Protein AF-A0A3N5XDF2-F1 (afdb_monomer_lite)

Structure (mmCIF, N/CA/C/O backbone):
data_AF-A0A3N5XDF2-F1
#
_entry.id   AF-A0A3N5XDF2-F1
#
loop_
_atom_site.group_PDB
_atom_site.id
_atom_site.type_symbol
_atom_site.label_atom_id
_atom_site.label_alt_id
_atom_site.label_comp_id
_atom_site.label_asym_id
_atom_site.label_entity_id
_atom_site.label_seq_id
_atom_site.pdbx_PDB_ins_code
_atom_site.Cartn_x
_atom_site.Cartn_y
_atom_site.Cartn_z
_atom_site.occupancy
_atom_site.B_iso_or_equiv
_atom_site.auth_seq_id
_atom_site.auth_comp_id
_atom_site.auth_asym_id
_atom_site.auth_atom_id
_atom_site.pdbx_PDB_model_num
ATOM 1 N N . MET A 1 1 ? 59.348 21.946 -31.065 1.00 62.91 1 MET A N 1
ATOM 2 C CA . MET A 1 1 ? 59.139 21.307 -29.745 1.00 62.91 1 MET A CA 1
ATOM 3 C C . MET A 1 1 ? 57.843 21.782 -29.075 1.00 62.91 1 MET A C 1
ATOM 5 O O . MET A 1 1 ? 56.934 20.976 -28.933 1.00 62.91 1 MET A O 1
ATOM 9 N N . MET A 1 2 ? 57.697 23.083 -28.770 1.00 64.88 2 MET A N 1
ATOM 10 C CA . MET A 1 2 ? 56.561 23.647 -28.003 1.00 64.88 2 MET A CA 1
ATOM 11 C C . MET A 1 2 ? 55.160 23.345 -28.564 1.00 64.88 2 MET A C 1
ATOM 13 O O . MET A 1 2 ? 54.256 22.997 -27.813 1.00 64.88 2 MET A O 1
ATOM 17 N N . ARG A 1 3 ? 54.979 23.395 -29.889 1.00 65.75 3 ARG A N 1
ATOM 18 C CA . ARG A 1 3 ?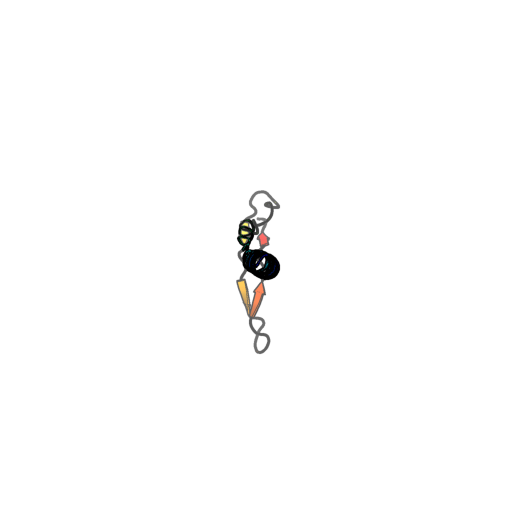 53.673 23.155 -30.531 1.00 65.75 3 ARG A CA 1
ATOM 19 C C . ARG A 1 3 ? 53.157 21.719 -30.353 1.00 65.75 3 ARG A C 1
ATOM 21 O O . ARG A 1 3 ? 51.955 21.523 -30.295 1.00 65.75 3 ARG A O 1
ATOM 28 N N . ARG A 1 4 ? 54.055 20.731 -30.217 1.00 69.06 4 ARG A N 1
ATOM 29 C CA . ARG A 1 4 ? 53.682 19.330 -29.938 1.00 69.06 4 ARG A CA 1
ATOM 30 C C . ARG A 1 4 ? 53.299 19.131 -28.469 1.00 69.06 4 ARG A C 1
ATOM 32 O O . ARG A 1 4 ? 52.354 18.408 -28.190 1.00 69.06 4 ARG A O 1
ATOM 39 N N . MET A 1 5 ? 53.984 19.817 -27.551 1.00 72.50 5 MET A N 1
ATOM 40 C CA . MET A 1 5 ? 53.645 19.799 -26.122 1.00 72.50 5 MET A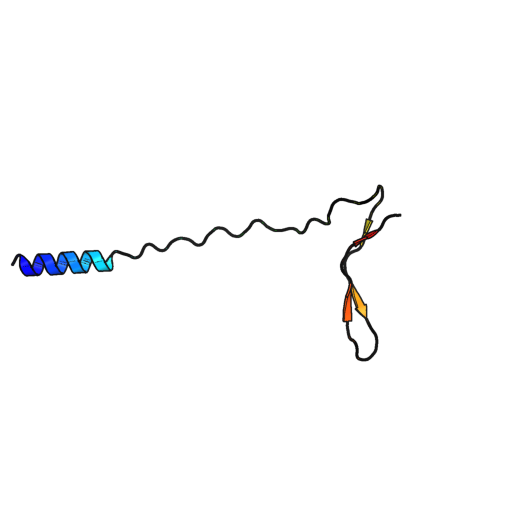 CA 1
ATOM 41 C C . MET A 1 5 ? 52.262 20.395 -25.849 1.00 72.50 5 MET A C 1
ATOM 43 O O . MET A 1 5 ? 51.500 19.809 -25.088 1.00 72.50 5 MET A O 1
ATOM 47 N N . LEU A 1 6 ? 51.909 21.501 -26.516 1.00 76.12 6 LEU A N 1
ATOM 48 C CA . LEU A 1 6 ? 50.596 22.132 -26.350 1.00 76.12 6 LEU A CA 1
ATOM 49 C C . LEU A 1 6 ? 49.452 21.207 -26.803 1.00 76.12 6 LEU A C 1
ATOM 51 O O . LEU A 1 6 ? 48.439 21.091 -26.120 1.00 76.12 6 LEU A O 1
ATOM 55 N N . SER A 1 7 ? 49.636 20.502 -27.925 1.00 78.25 7 SER A N 1
ATOM 56 C CA . SER A 1 7 ? 48.657 19.532 -28.434 1.00 78.25 7 SER A CA 1
ATOM 57 C C . SER A 1 7 ? 48.489 18.323 -27.511 1.00 78.25 7 SER A C 1
ATOM 59 O O . SER A 1 7 ? 47.368 17.864 -27.316 1.00 78.25 7 SER A O 1
ATOM 61 N N . ILE A 1 8 ? 49.582 17.827 -26.921 1.00 82.81 8 ILE A N 1
ATOM 62 C CA . ILE A 1 8 ? 49.544 16.696 -25.980 1.00 82.81 8 ILE A CA 1
ATOM 63 C C . ILE A 1 8 ? 48.852 17.104 -24.673 1.00 82.81 8 ILE A C 1
ATOM 65 O O . ILE A 1 8 ? 47.996 16.372 -24.185 1.00 82.81 8 ILE A O 1
ATOM 69 N N . ALA A 1 9 ? 49.164 18.285 -24.133 1.00 81.56 9 ALA A N 1
ATOM 70 C CA . ALA A 1 9 ? 48.527 18.792 -22.918 1.00 81.56 9 ALA A CA 1
ATOM 71 C C . ALA A 1 9 ? 47.016 19.018 -23.107 1.00 81.56 9 ALA A C 1
ATOM 73 O O . ALA A 1 9 ? 46.226 18.664 -22.236 1.00 81.56 9 ALA A O 1
ATOM 74 N N . PHE A 1 10 ? 46.608 19.547 -24.266 1.00 80.69 10 PHE A N 1
ATOM 75 C CA . PHE A 1 10 ? 45.195 19.749 -24.590 1.00 80.69 10 PHE A CA 1
ATOM 76 C C . PHE A 1 10 ? 44.442 18.422 -24.758 1.00 80.69 10 PHE A C 1
ATOM 78 O O . PHE A 1 10 ? 43.344 18.270 -24.229 1.00 80.69 10 PHE A O 1
ATOM 85 N N . ALA A 1 11 ? 45.053 17.431 -25.418 1.00 81.06 11 ALA A N 1
ATOM 86 C CA . ALA A 1 11 ? 44.477 16.093 -25.536 1.00 81.06 11 ALA A CA 1
ATOM 87 C C . ALA A 1 11 ? 44.291 15.430 -24.159 1.00 81.06 11 ALA A C 1
ATOM 89 O O . ALA A 1 11 ? 43.224 14.895 -23.875 1.00 81.06 11 ALA A O 1
ATOM 90 N N . LEU A 1 12 ? 45.282 15.527 -23.267 1.00 77.00 12 LEU A N 1
ATOM 91 C CA . LEU A 1 12 ? 45.193 14.965 -21.915 1.00 77.00 12 LEU A CA 1
ATOM 92 C C . LEU A 1 12 ? 44.111 15.639 -21.053 1.00 77.00 12 LEU A C 1
ATOM 94 O O . LEU A 1 12 ? 43.455 14.953 -20.273 1.00 77.00 12 LEU A O 1
ATOM 98 N N . LEU A 1 13 ? 43.877 16.946 -21.221 1.00 75.62 13 LEU A N 1
ATOM 99 C CA . LEU A 1 13 ? 42.806 17.656 -20.511 1.00 75.62 13 LEU A CA 1
ATOM 100 C C . LEU A 1 13 ? 41.405 17.180 -20.927 1.00 75.62 13 LEU A C 1
ATOM 102 O O . LEU A 1 13 ? 40.518 17.083 -20.084 1.00 75.62 13 LEU A O 1
ATOM 106 N N . ILE A 1 14 ? 41.209 16.868 -22.212 1.00 73.06 14 ILE A N 1
ATOM 107 C CA . ILE A 1 14 ? 39.917 16.407 -22.747 1.00 73.06 14 ILE A CA 1
ATOM 108 C C . ILE A 1 14 ? 39.583 14.994 -22.248 1.00 73.06 14 ILE A C 1
ATOM 110 O O . ILE A 1 14 ? 38.426 14.701 -21.958 1.00 73.06 14 ILE A O 1
ATOM 114 N N . LEU A 1 15 ? 40.586 14.122 -22.108 1.00 70.19 15 LEU A N 1
ATOM 115 C CA . LEU A 1 15 ? 40.384 12.738 -21.666 1.00 70.19 15 LEU A CA 1
ATOM 116 C C . LEU A 1 15 ? 40.137 12.580 -20.154 1.00 70.19 15 LEU A C 1
ATOM 118 O O . LEU A 1 15 ? 39.679 11.523 -19.728 1.00 70.19 15 LEU A O 1
ATOM 122 N N . ALA A 1 16 ? 40.412 13.598 -19.335 1.00 72.25 16 ALA A N 1
ATOM 123 C CA . ALA A 1 16 ? 40.279 13.514 -17.876 1.00 72.25 16 ALA A CA 1
ATOM 124 C C . ALA A 1 16 ? 38.841 13.739 -17.351 1.00 72.25 16 ALA A C 1
ATOM 126 O O . ALA A 1 16 ? 38.588 13.614 -16.152 1.00 72.25 16 ALA A O 1
ATOM 127 N N . GLY A 1 17 ? 37.887 14.078 -18.222 1.00 69.00 17 GLY A N 1
ATOM 128 C CA . GLY A 1 17 ? 36.532 14.485 -17.845 1.00 69.00 17 GLY A CA 1
ATOM 129 C C . GLY A 1 17 ? 35.525 13.343 -17.689 1.00 69.00 17 GLY A C 1
ATOM 130 O O . GLY A 1 17 ? 34.522 13.338 -18.393 1.00 69.00 17 GLY A O 1
ATOM 131 N N . CYS A 1 18 ? 35.742 12.406 -16.763 1.00 71.81 18 CYS A N 1
ATOM 132 C CA . CYS A 1 18 ? 34.742 11.389 -16.402 1.00 71.81 18 CYS A CA 1
ATOM 133 C C . CYS A 1 18 ? 34.439 11.427 -14.898 1.00 71.81 18 CYS A C 1
ATOM 135 O O . CYS A 1 18 ? 34.849 10.549 -14.142 1.00 71.81 18 CYS A O 1
ATOM 137 N N . ALA A 1 19 ? 33.707 12.446 -14.449 1.00 74.62 19 ALA A N 1
ATOM 138 C CA . ALA A 1 19 ? 33.101 12.426 -13.120 1.00 74.62 19 ALA A CA 1
ATOM 139 C C . ALA A 1 19 ? 31.760 11.679 -13.197 1.00 74.62 19 ALA A C 1
ATOM 141 O O . ALA A 1 19 ? 30.745 12.241 -13.609 1.00 74.62 19 ALA A O 1
ATOM 142 N N . ALA A 1 20 ? 31.757 10.396 -12.830 1.00 75.88 20 ALA A N 1
ATOM 143 C CA . ALA A 1 20 ? 30.518 9.651 -12.642 1.00 75.88 20 ALA A CA 1
ATOM 144 C C . ALA A 1 20 ? 29.840 10.147 -11.358 1.00 75.88 20 ALA A C 1
ATOM 146 O O . ALA A 1 20 ? 30.350 9.934 -10.257 1.00 75.88 20 ALA A O 1
ATOM 147 N N . HIS A 1 21 ? 28.702 10.828 -11.490 1.00 81.06 21 HIS A N 1
ATOM 148 C CA . HIS A 1 21 ? 27.889 11.163 -10.327 1.00 81.06 21 HIS A CA 1
ATOM 149 C C . HI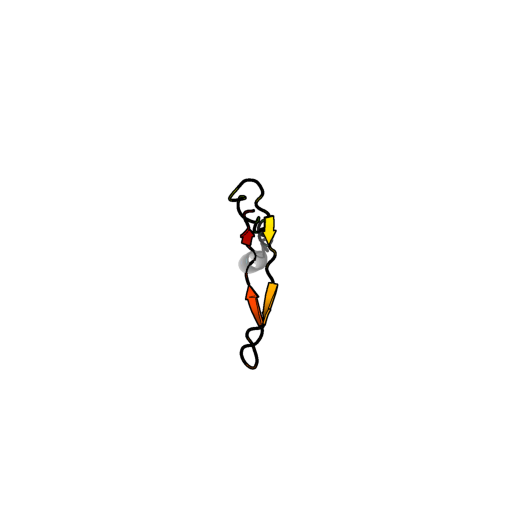S A 1 21 ? 27.264 9.885 -9.754 1.00 81.06 21 HIS A C 1
ATOM 151 O O . HIS A 1 21 ? 26.736 9.075 -10.523 1.00 81.06 21 HIS A O 1
ATOM 157 N N . PRO A 1 22 ? 27.291 9.692 -8.424 1.00 84.38 22 PRO A N 1
ATOM 158 C CA . PRO A 1 22 ? 26.538 8.611 -7.812 1.00 84.38 22 PRO A CA 1
ATOM 159 C C . PRO A 1 22 ? 25.037 8.827 -8.066 1.00 84.38 22 PRO A C 1
ATOM 161 O O . PRO A 1 22 ? 24.581 9.977 -8.102 1.00 84.38 22 PRO A O 1
ATOM 164 N N . PRO A 1 23 ? 24.251 7.750 -8.245 1.00 84.88 23 PRO A N 1
ATOM 165 C CA . PRO A 1 23 ? 22.806 7.879 -8.354 1.00 84.88 23 PRO A CA 1
ATOM 166 C C . PRO A 1 23 ? 22.239 8.504 -7.069 1.00 84.88 23 PRO A C 1
ATOM 168 O O . PRO A 1 23 ? 22.801 8.302 -5.986 1.00 84.88 23 PRO A O 1
ATOM 171 N N . PRO A 1 24 ? 21.128 9.257 -7.159 1.00 87.69 24 PRO A N 1
ATOM 172 C CA . PRO A 1 24 ? 20.463 9.769 -5.971 1.00 87.69 24 PRO A CA 1
ATOM 173 C C . PRO A 1 24 ? 20.042 8.606 -5.056 1.00 87.69 24 PRO A C 1
ATOM 175 O O . PRO A 1 24 ? 19.785 7.499 -5.542 1.00 87.69 24 PRO A O 1
ATOM 178 N N . PRO A 1 25 ? 19.951 8.837 -3.735 1.00 89.94 25 PRO A N 1
ATOM 179 C CA . PRO A 1 25 ? 19.479 7.816 -2.810 1.00 89.94 25 PRO A CA 1
ATOM 180 C C . PRO A 1 25 ? 18.054 7.364 -3.180 1.00 89.94 25 PRO A C 1
ATOM 182 O O . PRO A 1 25 ? 17.283 8.154 -3.739 1.00 89.94 25 PRO A O 1
ATOM 185 N N . PRO A 1 26 ? 17.677 6.109 -2.867 1.00 87.88 26 PRO A N 1
ATOM 186 C CA . PRO A 1 26 ? 16.324 5.630 -3.110 1.00 87.88 26 PRO A CA 1
ATOM 187 C C . PRO A 1 26 ? 15.303 6.517 -2.377 1.00 87.88 26 PRO A C 1
ATOM 189 O O . PRO A 1 26 ? 15.591 7.007 -1.279 1.00 87.88 26 PRO A O 1
ATOM 192 N N . PRO A 1 27 ? 14.108 6.736 -2.958 1.00 85.06 27 PRO A N 1
ATOM 193 C CA . PRO A 1 27 ? 13.065 7.500 -2.291 1.00 85.06 27 PRO A CA 1
ATOM 194 C C . PRO A 1 27 ? 12.712 6.852 -0.944 1.00 85.06 27 PRO A C 1
ATOM 196 O O . PRO A 1 27 ? 12.790 5.624 -0.819 1.00 85.06 27 PRO A O 1
ATOM 199 N N . PRO A 1 28 ? 12.285 7.646 0.058 1.00 83.88 28 PRO A N 1
ATOM 200 C CA . PRO A 1 28 ? 11.809 7.105 1.321 1.00 83.88 28 PRO A CA 1
ATOM 201 C C . PRO A 1 28 ? 10.747 6.041 1.073 1.00 83.88 28 PRO A C 1
ATOM 203 O O . PRO A 1 28 ? 9.900 6.200 0.187 1.00 83.88 28 PRO A O 1
ATOM 206 N N . LEU A 1 29 ? 10.785 4.973 1.869 1.00 73.88 29 LEU A N 1
ATOM 207 C CA . LEU A 1 29 ? 9.820 3.889 1.779 1.00 73.88 29 LEU A CA 1
ATOM 208 C C . LEU A 1 29 ? 8.413 4.476 1.952 1.00 73.88 29 LEU A C 1
ATOM 210 O O . LEU A 1 29 ? 8.023 4.889 3.046 1.00 73.88 29 LEU A O 1
ATOM 214 N N . ARG A 1 30 ? 7.652 4.554 0.857 1.00 65.31 30 ARG A N 1
ATOM 215 C CA . ARG A 1 30 ? 6.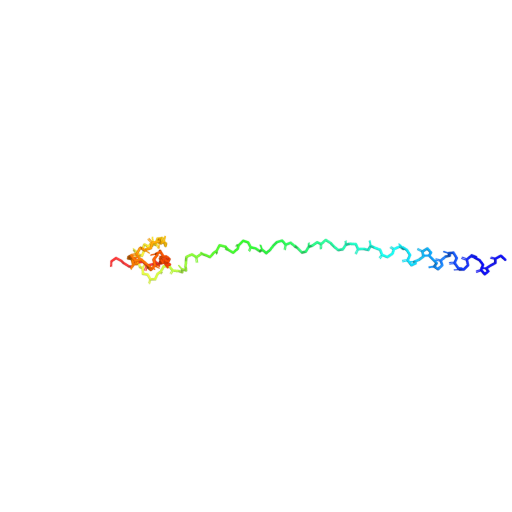252 4.972 0.897 1.00 65.31 30 ARG A CA 1
ATOM 216 C C . ARG A 1 30 ? 5.437 3.789 1.384 1.00 65.31 30 ARG A C 1
ATOM 218 O O . ARG A 1 30 ? 4.833 3.070 0.595 1.00 65.31 30 ARG A O 1
ATOM 225 N N . ILE A 1 31 ? 5.424 3.579 2.695 1.00 62.94 31 ILE A N 1
ATOM 226 C CA . ILE A 1 31 ? 4.346 2.804 3.293 1.00 62.94 31 ILE A CA 1
ATOM 227 C C . ILE A 1 31 ? 3.110 3.670 3.079 1.00 62.94 31 ILE A C 1
ATOM 229 O O . ILE A 1 31 ? 3.011 4.752 3.658 1.00 62.94 31 ILE A O 1
ATOM 233 N N . ALA A 1 32 ? 2.200 3.241 2.205 1.00 62.12 32 ALA A N 1
ATOM 234 C CA . ALA A 1 32 ? 0.858 3.797 2.171 1.00 62.12 32 ALA A CA 1
ATOM 235 C C . ALA A 1 32 ? 0.217 3.431 3.511 1.00 62.12 32 ALA A C 1
ATOM 237 O O . ALA A 1 32 ? -0.423 2.389 3.651 1.00 62.12 32 ALA A O 1
ATOM 238 N N . ALA A 1 33 ? 0.508 4.230 4.541 1.00 65.81 33 ALA A N 1
ATOM 239 C CA . ALA A 1 33 ? -0.104 4.074 5.837 1.00 65.81 33 ALA A CA 1
ATOM 240 C C . ALA A 1 33 ? -1.603 4.121 5.577 1.00 65.81 33 ALA A C 1
ATOM 242 O O . ALA A 1 33 ? -2.102 5.081 4.982 1.00 65.81 33 ALA A O 1
ATOM 243 N N . ARG A 1 34 ? -2.295 3.043 5.960 1.00 80.00 34 ARG A N 1
ATOM 244 C CA . ARG A 1 34 ? -3.757 3.008 6.041 1.00 80.00 34 ARG A CA 1
ATOM 245 C C . ARG A 1 34 ? -4.122 4.331 6.699 1.00 80.00 34 ARG A C 1
ATOM 247 O O . ARG A 1 34 ? -3.594 4.601 7.779 1.00 80.00 34 ARG A O 1
ATOM 254 N N . GLY A 1 35 ? -4.853 5.198 5.992 1.00 79.44 35 GLY A N 1
ATOM 255 C CA . GLY A 1 35 ? -5.098 6.572 6.443 1.00 79.44 35 GLY A CA 1
ATOM 256 C C . GLY A 1 35 ? -5.652 6.607 7.875 1.00 79.44 35 GLY A C 1
ATOM 257 O O . GLY A 1 35 ? -5.964 5.557 8.435 1.00 79.44 35 GLY A O 1
ATOM 258 N N . PRO A 1 36 ? -5.813 7.777 8.504 1.00 84.94 36 PRO A N 1
ATOM 259 C CA . PRO A 1 36 ? -6.286 7.836 9.886 1.00 84.94 36 PRO A CA 1
ATOM 260 C C . PRO A 1 36 ? -7.585 7.035 10.080 1.00 84.94 36 PRO A C 1
ATOM 262 O O . PRO A 1 36 ? -8.453 7.013 9.205 1.00 84.94 36 PRO A O 1
ATOM 265 N N . ARG A 1 37 ? -7.711 6.367 11.234 1.00 89.12 37 ARG A N 1
ATOM 266 C CA . ARG A 1 37 ? -8.936 5.640 11.592 1.00 89.12 37 ARG A CA 1
ATOM 267 C C . ARG A 1 37 ? -10.115 6.623 11.631 1.00 89.12 37 ARG A C 1
ATOM 269 O O . ARG A 1 37 ? -10.018 7.608 12.362 1.00 89.12 37 ARG A O 1
ATOM 276 N N . PRO A 1 38 ? -11.220 6.362 10.909 1.00 91.62 38 PRO A N 1
ATOM 277 C CA . PRO A 1 38 ? -12.319 7.321 10.789 1.00 91.62 38 PRO A CA 1
ATOM 278 C C . PRO A 1 38 ? -13.207 7.408 12.038 1.00 91.62 38 PRO A C 1
AT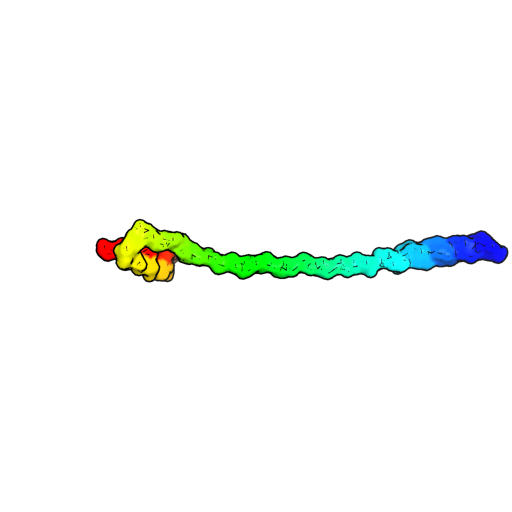OM 280 O O . PRO A 1 38 ? -13.870 8.419 12.243 1.00 91.62 38 PRO A O 1
ATOM 283 N N . CYS A 1 39 ? -13.244 6.364 12.871 1.00 91.56 39 CYS A N 1
ATOM 284 C CA . CYS A 1 39 ? -14.097 6.282 14.057 1.00 91.56 39 CYS A CA 1
ATOM 285 C C . CYS A 1 39 ? -13.435 5.426 15.160 1.00 91.56 39 CYS A C 1
ATOM 287 O O . CYS A 1 39 ? -12.584 4.573 14.860 1.00 91.56 39 CYS A O 1
ATOM 289 N N . PRO A 1 40 ? -13.813 5.609 16.441 1.00 94.62 40 PRO A N 1
ATOM 290 C CA . PRO A 1 40 ? -13.447 4.680 17.505 1.00 94.62 40 PRO A CA 1
ATOM 291 C C . PRO A 1 40 ? -13.914 3.259 17.168 1.00 94.62 40 PRO A C 1
ATOM 293 O O . PRO A 1 40 ? -15.051 3.052 16.760 1.00 94.62 40 PRO A O 1
ATOM 296 N N . GLY A 1 41 ? -13.022 2.279 17.309 1.00 94.00 41 GLY A N 1
ATOM 297 C CA . GLY A 1 41 ? -13.321 0.884 16.965 1.00 94.00 41 GLY A CA 1
ATOM 298 C C . GLY A 1 41 ? -13.234 0.541 15.472 1.00 94.00 41 GLY A C 1
ATOM 299 O O . GLY A 1 41 ? -13.511 -0.600 15.112 1.00 94.00 41 GLY A O 1
ATOM 300 N N . ALA A 1 42 ? -12.814 1.471 14.601 1.00 94.62 42 ALA A N 1
ATOM 301 C CA . ALA A 1 42 ? -12.583 1.147 13.194 1.00 94.62 42 ALA A CA 1
ATOM 302 C C . ALA A 1 42 ? -11.558 0.012 13.035 1.00 94.62 42 ALA A C 1
ATOM 304 O O . ALA A 1 42 ? -10.451 0.089 13.579 1.00 94.62 42 ALA A O 1
ATOM 305 N N . THR A 1 43 ? -11.907 -0.992 12.232 1.00 94.69 43 THR A N 1
ATOM 306 C CA . THR A 1 43 ? -11.034 -2.121 11.884 1.00 94.69 43 THR A CA 1
ATOM 307 C C . THR A 1 43 ? -10.672 -2.043 10.405 1.00 94.69 43 THR A C 1
ATOM 309 O O . THR A 1 43 ? -11.517 -1.716 9.570 1.00 94.69 43 THR A O 1
ATOM 312 N N . TRP A 1 44 ? -9.407 -2.293 10.070 1.00 92.50 44 TRP A N 1
ATOM 313 C CA . TRP A 1 44 ? -8.980 -2.335 8.674 1.00 92.50 44 TRP A CA 1
ATOM 314 C C . TRP A 1 44 ? -9.375 -3.669 8.049 1.00 92.50 44 TRP A C 1
ATOM 316 O O . TRP A 1 44 ? -9.022 -4.725 8.571 1.00 92.50 44 TRP A O 1
ATOM 326 N N . VAL A 1 45 ? -10.072 -3.606 6.922 1.00 93.75 45 VAL A N 1
ATOM 327 C CA . VAL A 1 45 ? -10.366 -4.759 6.076 1.00 93.75 45 VAL A CA 1
ATOM 328 C C . VAL A 1 45 ? -9.337 -4.767 4.953 1.00 93.75 45 VAL A C 1
ATOM 330 O O . VAL A 1 45 ? -9.266 -3.811 4.181 1.00 93.75 45 VAL A O 1
ATOM 333 N N . GLU A 1 46 ? -8.520 -5.820 4.876 1.00 92.19 46 GLU A N 1
ATOM 334 C CA . GLU A 1 46 ? -7.563 -5.977 3.777 1.00 92.19 46 GLU A CA 1
ATOM 335 C C . GLU A 1 46 ? -8.288 -6.105 2.434 1.00 92.19 46 GLU A C 1
ATOM 337 O O . GLU A 1 46 ? -9.397 -6.643 2.344 1.00 92.19 46 GLU A O 1
ATOM 342 N N . GLY A 1 47 ? -7.641 -5.613 1.378 1.00 92.19 47 GLY A N 1
ATOM 343 C CA . GLY A 1 47 ? -8.135 -5.826 0.025 1.00 92.19 47 GLY A CA 1
ATOM 344 C C . GLY A 1 47 ? -8.121 -7.309 -0.339 1.00 92.19 47 GLY A C 1
ATOM 345 O O . GLY A 1 47 ? -7.298 -8.078 0.163 1.00 92.19 47 GLY A O 1
ATOM 346 N N . HIS A 1 48 ? -9.044 -7.714 -1.201 1.00 94.75 48 HIS A N 1
ATOM 347 C CA . HIS A 1 48 ? -9.166 -9.097 -1.646 1.00 94.75 48 HIS A CA 1
ATOM 348 C C . HIS A 1 48 ? -9.627 -9.159 -3.098 1.00 94.75 48 HIS A C 1
ATOM 350 O O . HIS A 1 48 ? -10.234 -8.228 -3.625 1.00 94.75 48 HIS A O 1
ATOM 356 N N . TRP A 1 49 ? -9.355 -10.291 -3.737 1.00 95.12 49 TRP A N 1
ATOM 357 C CA . TRP A 1 49 ? -9.901 -10.596 -5.050 1.00 95.12 49 TRP A CA 1
ATOM 358 C C . TRP A 1 49 ? -11.355 -11.035 -4.913 1.00 95.12 49 TRP A C 1
ATOM 360 O O . TRP A 1 49 ? -11.660 -11.969 -4.167 1.00 95.12 49 TRP A O 1
ATOM 370 N N . ARG A 1 50 ? -12.248 -10.378 -5.648 1.00 95.19 50 ARG A N 1
ATOM 371 C CA . ARG A 1 50 ? -13.647 -10.769 -5.794 1.00 95.19 50 ARG A CA 1
ATOM 372 C C . ARG A 1 50 ? -13.836 -11.422 -7.155 1.00 95.19 50 ARG A C 1
ATOM 374 O O . ARG A 1 50 ? -13.352 -10.929 -8.166 1.00 95.19 50 ARG A O 1
ATOM 381 N N . TRP A 1 51 ? -14.520 -12.557 -7.179 1.00 94.06 51 TRP A N 1
ATOM 382 C CA . TRP A 1 51 ? -14.876 -13.230 -8.424 1.00 94.06 51 TRP A CA 1
ATOM 383 C C . TRP A 1 51 ? -16.161 -12.622 -8.999 1.00 94.06 51 TRP A C 1
ATOM 385 O O . TRP A 1 51 ? -17.196 -12.656 -8.337 1.00 94.06 51 TRP A O 1
ATOM 395 N N . GLU A 1 52 ? -16.104 -12.108 -10.228 1.00 93.62 52 GLU A N 1
ATOM 396 C CA . GLU A 1 52 ? -17.223 -11.414 -10.897 1.00 93.62 52 GLU A CA 1
ATOM 397 C C . GLU A 1 52 ? -18.117 -12.347 -11.740 1.00 93.62 52 GLU A C 1
ATOM 399 O O . GLU A 1 52 ? -19.053 -11.910 -12.406 1.00 93.62 52 GLU A O 1
ATOM 404 N N . GLY A 1 53 ? -17.859 -13.658 -11.727 1.00 90.06 53 GLY A N 1
ATOM 405 C CA . GLY A 1 53 ? -18.646 -14.647 -12.468 1.00 90.06 53 GLY A CA 1
ATOM 406 C C . GLY A 1 53 ? -17.985 -15.143 -13.758 1.00 90.06 53 GLY A C 1
ATOM 407 O O . GLY A 1 53 ? -16.859 -14.784 -14.110 1.00 90.06 53 GLY A O 1
ATOM 408 N N . LYS A 1 54 ? -18.678 -16.052 -14.462 1.00 85.06 54 LYS A N 1
ATOM 409 C CA . LYS A 1 54 ? -18.134 -16.744 -15.642 1.00 85.06 54 LYS A CA 1
ATOM 410 C C . LYS A 1 54 ? -17.906 -15.758 -16.793 1.00 85.06 54 LYS A C 1
ATOM 412 O O . LYS A 1 54 ? -18.859 -15.304 -17.412 1.00 85.06 54 LYS A O 1
ATOM 417 N N . GLY A 1 55 ? -16.637 -15.482 -17.086 1.00 79.25 55 GLY A N 1
ATOM 418 C CA . GLY A 1 55 ? -16.198 -14.637 -18.202 1.00 79.25 55 GLY A CA 1
ATOM 419 C C . GLY A 1 55 ? -15.698 -13.245 -17.803 1.00 79.25 55 GLY A C 1
ATOM 420 O O . GLY A 1 55 ? -15.004 -12.631 -18.603 1.00 79.25 55 GLY A O 1
ATOM 421 N N . ALA A 1 56 ? -15.983 -12.777 -16.581 1.00 83.81 56 ALA A N 1
ATOM 422 C CA . ALA A 1 56 ? -15.546 -11.462 -16.092 1.00 83.81 56 ALA A CA 1
ATOM 423 C C . ALA A 1 56 ? -14.218 -11.510 -15.305 1.00 83.81 56 ALA A C 1
ATOM 425 O O . ALA A 1 56 ? -13.473 -10.536 -15.295 1.00 83.81 56 ALA A O 1
ATOM 426 N N . GLY A 1 57 ? -13.877 -12.662 -14.712 1.00 91.25 57 GLY A N 1
ATOM 427 C CA . GLY A 1 57 ? -12.603 -12.867 -14.016 1.00 91.25 57 GLY A CA 1
ATOM 428 C C . GLY A 1 57 ? -12.611 -12.399 -12.556 1.00 91.25 57 GLY A C 1
ATOM 429 O O . GLY A 1 57 ? -13.652 -12.394 -11.897 1.00 91.25 57 GLY A O 1
ATOM 430 N N . HIS A 1 58 ? -11.422 -12.071 -12.043 1.00 92.75 58 HIS A N 1
ATOM 431 C CA . HIS A 1 58 ? -11.237 -11.541 -10.692 1.00 92.75 58 HIS A CA 1
ATOM 432 C C . HIS A 1 58 ? -11.079 -10.024 -10.750 1.00 92.75 58 HIS A C 1
ATOM 434 O O . HIS A 1 58 ? -10.228 -9.532 -11.491 1.00 92.75 58 HIS A O 1
ATOM 440 N N . ASP A 1 59 ? -11.844 -9.313 -9.930 1.00 95.75 59 ASP A N 1
ATOM 441 C CA . ASP A 1 59 ? -11.679 -7.883 -9.697 1.00 95.75 59 ASP A CA 1
ATOM 442 C C . ASP A 1 59 ? -11.054 -7.635 -8.320 1.00 95.75 59 ASP A C 1
ATOM 444 O O . ASP A 1 59 ? -11.297 -8.375 -7.359 1.00 95.75 59 ASP A O 1
ATOM 448 N N . TRP A 1 60 ? -10.198 -6.622 -8.221 1.00 92.56 60 TRP A N 1
ATOM 449 C CA . TRP A 1 60 ? -9.538 -6.285 -6.963 1.00 92.56 60 TRP A CA 1
ATOM 450 C C . TRP A 1 60 ? -10.405 -5.323 -6.160 1.00 92.56 60 TRP A C 1
ATOM 452 O O . TRP A 1 60 ? -10.653 -4.196 -6.581 1.00 92.56 60 TRP A O 1
ATOM 462 N N . VAL A 1 61 ? -10.795 -5.729 -4.953 1.00 94.12 61 VAL A N 1
ATOM 463 C CA . VAL A 1 61 ? -11.477 -4.856 -3.997 1.00 94.12 61 VAL A CA 1
ATOM 464 C C . VAL A 1 61 ? -10.423 -4.202 -3.100 1.00 94.12 61 VAL A C 1
ATOM 466 O O . VAL A 1 61 ? -9.762 -4.915 -2.339 1.00 94.12 61 VAL A O 1
ATOM 469 N N . PRO A 1 62 ? -10.242 -2.865 -3.136 1.00 90.94 62 PRO A N 1
ATOM 470 C CA . PRO A 1 62 ? -9.304 -2.184 -2.252 1.00 90.94 62 PRO A CA 1
ATOM 471 C C . PRO A 1 62 ? -9.671 -2.355 -0.774 1.00 90.94 62 PRO A C 1
ATOM 473 O O . PRO A 1 62 ? -10.847 -2.376 -0.397 1.00 90.94 62 PRO A O 1
ATOM 476 N N . GLY A 1 63 ? -8.648 -2.433 0.077 1.00 91.44 63 GLY A N 1
ATOM 477 C CA . GLY A 1 63 ? -8.844 -2.424 1.523 1.00 91.44 63 GLY A CA 1
ATOM 478 C C . GLY A 1 63 ? -9.446 -1.102 2.002 1.00 91.44 63 GLY A C 1
ATOM 479 O O . GLY A 1 63 ? -9.213 -0.047 1.407 1.00 91.44 63 GLY A O 1
ATOM 480 N N . HIS A 1 64 ? -10.231 -1.158 3.072 1.00 92.88 64 HIS A N 1
ATOM 481 C CA . HIS A 1 64 ? -10.929 0.004 3.614 1.00 92.88 64 HIS A CA 1
ATOM 482 C C . HIS A 1 64 ? -11.090 -0.086 5.132 1.00 92.88 64 HIS A C 1
ATOM 484 O O . HIS A 1 64 ? -11.013 -1.154 5.742 1.00 92.88 64 HIS A O 1
ATOM 490 N N . TRP A 1 65 ? -11.337 1.064 5.755 1.00 94.00 65 TRP A N 1
ATOM 491 C CA . TRP A 1 65 ? -11.749 1.117 7.151 1.00 94.00 65 TRP A CA 1
ATOM 492 C C . TRP A 1 65 ? -13.223 0.743 7.281 1.00 94.00 65 TRP A C 1
ATOM 494 O O . TRP A 1 65 ? -14.069 1.336 6.615 1.00 94.00 65 TRP A O 1
ATOM 504 N N . ARG A 1 66 ? -13.537 -0.183 8.186 1.00 94.62 66 ARG A N 1
ATOM 505 C CA . ARG A 1 66 ? -14.909 -0.512 8.575 1.00 94.62 66 ARG A CA 1
ATOM 506 C C . ARG A 1 66 ? -15.162 -0.022 9.998 1.00 94.62 66 ARG A C 1
ATOM 508 O O . ARG A 1 66 ? -14.432 -0.406 10.914 1.00 94.62 66 ARG A O 1
ATOM 515 N N . CYS A 1 67 ? -16.176 0.818 10.180 1.00 93.69 67 CYS A N 1
ATOM 516 C CA . CYS A 1 67 ? -16.685 1.141 11.513 1.00 93.69 67 CYS A CA 1
ATOM 517 C C . CYS A 1 67 ? -17.475 -0.055 12.093 1.00 93.69 67 CYS A C 1
ATOM 519 O O . CYS A 1 67 ? -17.878 -0.938 11.322 1.00 93.69 67 CYS A O 1
ATOM 521 N N . PRO A 1 68 ? -17.622 -0.131 13.428 1.00 90.00 68 PRO A N 1
ATOM 522 C CA . PRO A 1 68 ? -18.438 -1.148 14.093 1.00 90.00 68 PRO A CA 1
ATOM 523 C C . PRO A 1 68 ? -19.840 -1.273 13.489 1.00 90.00 68 PRO A C 1
ATOM 525 O O . PRO A 1 68 ? -20.461 -0.214 13.243 1.00 90.00 68 PRO A O 1
#

Sequence (68 aa):
MMRRMLSIAFALLILAGCAAHPPPPPPPLRIAARGPRPCPGATWVEGHWRWEGKGAG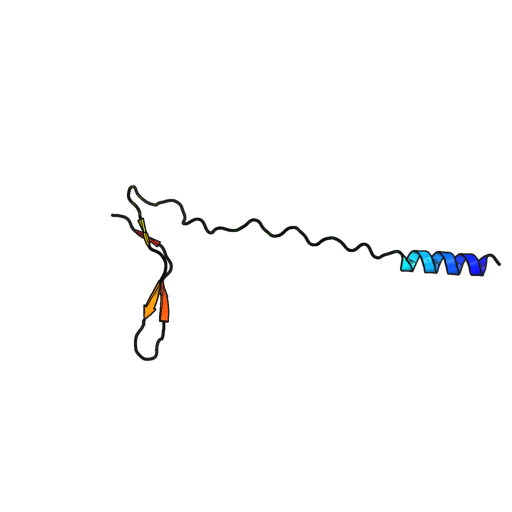HDWVPGHWRCP

pLDDT: mean 83.53, std 10.14, range [62.12, 95.75]

Radius of gyration: 30.95 Å; chains: 1; bounding box: 78×40×48 Å

Secondary structure (DSSP, 8-state):
-HHHHHHHHHHHHHHT----PPPPPPPP------PPPSSTT-EEEPPEEEE--TTT-EEEE--EEE--

Foldseek 3Di:
DVVVVVVVVVVVVVVVPDDDDDDDDDPPPPPVPQPDQPDVQWDKDQKDWDQPDDPPGTDIGHIHTDDD